Protein AF-A0A928RZB9-F1 (afdb_monomer_lite)

Sequence (92 aa):
LLKYHMVIAAGLGRRAAERWGPRLIDLDIIFYGSRVVRDERIEVPHPHAKERAFVMVPLSEIAPGFIDPLSGASVSELAARLGKEGLRRLEG

Secondary structure (DSSP, 8-state):
-HHHHHHHHHHTT---PPTT---S-------BTB--EEETTEEES-TTGGG-HHHHHHHHHH-TTPBPTTT--BHHHHHHTS--TT--PPP-

pLDDT: mean 85.51, std 13.63, range [56.0, 98.06]

Radius of gyration: 14.72 Å; chains: 1; bounding box: 29×37×36 Å

Structure (mmCIF, N/CA/C/O backbone):
data_AF-A0A928RZB9-F1
#
_entry.id   AF-A0A928RZB9-F1
#
loop_
_atom_site.group_PDB
_atom_site.id
_atom_site.type_symbol
_atom_site.label_atom_id
_atom_site.label_alt_id
_atom_site.label_comp_id
_atom_site.label_asym_id
_atom_site.label_entity_id
_atom_site.label_seq_id
_atom_site.pdbx_PDB_ins_code
_atom_site.Cartn_x
_atom_site.Cartn_y
_atom_site.Cartn_z
_atom_site.occupancy
_atom_site.B_iso_or_equiv
_atom_site.auth_seq_id
_atom_site.auth_comp_id
_atom_site.auth_asym_id
_atom_site.auth_atom_id
_atom_site.pdbx_PDB_model_num
ATOM 1 N N . LEU A 1 1 ? -9.724 -3.816 -16.268 1.00 58.97 1 LEU A N 1
ATOM 2 C CA . LEU A 1 1 ? -8.851 -3.001 -15.390 1.00 58.97 1 LEU A CA 1
ATOM 3 C C . LEU A 1 1 ? -7.367 -3.238 -15.678 1.00 58.97 1 LEU A C 1
ATOM 5 O O . LEU A 1 1 ? -6.748 -2.310 -16.175 1.00 58.97 1 LEU A O 1
ATOM 9 N N . LEU A 1 2 ? -6.820 -4.456 -15.544 1.00 58.62 2 LEU A N 1
ATOM 10 C CA . LEU A 1 2 ? -5.407 -4.731 -15.899 1.00 58.62 2 LEU A CA 1
ATOM 11 C C . LEU A 1 2 ? -4.995 -4.352 -17.331 1.00 58.62 2 LEU A C 1
ATOM 13 O O . LEU A 1 2 ? -3.905 -3.834 -17.546 1.00 58.62 2 LEU A O 1
ATOM 17 N N . LYS A 1 3 ? -5.867 -4.573 -18.325 1.00 56.00 3 LYS A N 1
ATOM 18 C CA . LYS A 1 3 ? -5.589 -4.146 -19.709 1.00 56.00 3 LYS A CA 1
ATOM 19 C C . LYS A 1 3 ? -5.384 -2.631 -19.822 1.00 56.00 3 LYS A C 1
ATOM 21 O O . LYS A 1 3 ? -4.500 -2.201 -20.549 1.00 56.00 3 LYS A O 1
ATOM 26 N N . TYR A 1 4 ? -6.163 -1.834 -19.088 1.00 60.91 4 TYR A N 1
ATOM 27 C CA . TYR A 1 4 ? -6.052 -0.373 -19.126 1.00 60.91 4 TYR A CA 1
ATOM 28 C C . TYR A 1 4 ? -4.783 0.117 -18.445 1.00 60.91 4 TYR A C 1
ATOM 30 O O . TYR A 1 4 ? -4.138 1.019 -18.965 1.00 60.91 4 TYR A O 1
ATOM 38 N N . HIS A 1 5 ? -4.392 -0.527 -17.343 1.00 60.09 5 HIS A N 1
ATOM 39 C CA . HIS A 1 5 ? -3.125 -0.257 -16.676 1.00 60.09 5 HIS A CA 1
ATOM 40 C C . HIS A 1 5 ? -1.953 -0.316 -17.668 1.00 60.09 5 HIS A C 1
ATOM 42 O O . HIS A 1 5 ? -1.170 0.628 -17.788 1.00 60.09 5 HIS A O 1
ATOM 48 N N . MET A 1 6 ? -1.904 -1.391 -18.461 1.00 61.88 6 MET A N 1
ATOM 49 C CA . MET A 1 6 ? -0.839 -1.566 -19.436 1.00 61.88 6 MET A CA 1
ATOM 50 C C . MET A 1 6 ? -0.879 -0.566 -20.591 1.00 61.88 6 MET A C 1
ATOM 52 O O . MET A 1 6 ? 0.174 -0.122 -21.044 1.00 61.88 6 MET A O 1
ATOM 56 N N . VAL A 1 7 ? -2.076 -0.200 -21.052 1.00 65.12 7 VAL A N 1
ATOM 57 C CA . VAL A 1 7 ? -2.256 0.785 -22.127 1.00 65.12 7 VAL A CA 1
ATOM 58 C C . VAL A 1 7 ? -1.841 2.185 -21.672 1.00 65.12 7 VAL A C 1
ATOM 60 O O . VAL A 1 7 ? -1.134 2.865 -22.410 1.00 65.12 7 VAL A O 1
ATOM 63 N N . ILE A 1 8 ? -2.208 2.598 -20.454 1.00 66.12 8 ILE A N 1
ATOM 64 C CA . ILE A 1 8 ? -1.814 3.899 -19.888 1.00 66.12 8 ILE A CA 1
ATOM 65 C C . ILE A 1 8 ? -0.293 3.968 -19.740 1.00 66.12 8 ILE A C 1
ATOM 67 O O . ILE A 1 8 ? 0.331 4.917 -20.209 1.00 66.12 8 ILE A O 1
ATOM 71 N N . ALA A 1 9 ? 0.323 2.938 -19.155 1.00 61.16 9 ALA A N 1
ATOM 72 C CA . ALA A 1 9 ? 1.771 2.912 -18.983 1.00 61.16 9 ALA A CA 1
ATOM 73 C C . ALA A 1 9 ? 2.517 2.915 -20.334 1.00 61.16 9 ALA A C 1
ATOM 75 O O . ALA A 1 9 ? 3.535 3.593 -20.475 1.00 61.16 9 ALA A O 1
ATOM 76 N N . ALA A 1 10 ? 2.007 2.200 -21.345 1.00 64.19 10 ALA A N 1
ATOM 77 C CA . ALA A 1 10 ? 2.566 2.220 -22.698 1.00 64.19 10 ALA A CA 1
ATOM 78 C C . ALA A 1 10 ? 2.427 3.599 -23.363 1.00 64.19 10 ALA A C 1
ATOM 80 O O . ALA A 1 10 ? 3.407 4.107 -23.905 1.00 64.19 10 ALA A O 1
ATOM 81 N N . GLY A 1 11 ? 1.252 4.230 -23.266 1.00 70.50 11 GLY A N 1
ATOM 82 C CA . GLY A 1 11 ? 0.998 5.572 -23.803 1.00 70.50 11 GLY A CA 1
ATOM 83 C C . GLY A 1 11 ? 1.855 6.662 -23.155 1.00 70.50 11 GLY A C 1
ATOM 84 O O . GLY A 1 11 ? 2.179 7.649 -23.806 1.00 70.50 11 GLY A O 1
ATOM 85 N N . LEU A 1 12 ? 2.284 6.455 -21.907 1.00 67.25 12 LEU A N 1
ATOM 86 C CA . LEU A 1 12 ? 3.202 7.347 -21.201 1.00 67.25 12 LEU A CA 1
ATOM 87 C C . LEU A 1 12 ? 4.682 7.070 -21.505 1.00 67.25 12 LEU A C 1
ATOM 89 O O . LEU A 1 12 ? 5.520 7.850 -21.080 1.00 67.25 12 LEU A O 1
ATOM 93 N N . GLY A 1 13 ? 5.027 6.020 -22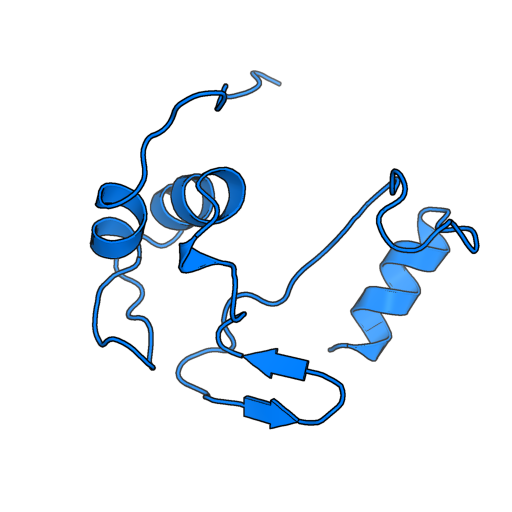.261 1.00 65.25 13 GLY A N 1
ATOM 94 C CA . GLY A 1 13 ? 6.401 5.773 -22.720 1.00 65.25 13 GLY A CA 1
ATOM 95 C C . GLY A 1 13 ? 7.114 4.571 -22.092 1.00 65.25 13 GLY A C 1
ATOM 96 O O . GLY A 1 13 ? 8.344 4.487 -22.168 1.00 65.25 13 GLY A O 1
ATOM 97 N N . ARG A 1 14 ? 6.390 3.614 -21.489 1.00 61.16 14 ARG A N 1
ATOM 98 C CA . ARG A 1 14 ? 6.975 2.344 -21.014 1.00 61.16 14 ARG A CA 1
ATOM 99 C C . ARG A 1 14 ? 7.603 1.572 -22.184 1.00 61.16 14 ARG A C 1
ATOM 101 O O . ARG A 1 14 ? 6.899 0.952 -22.977 1.00 61.16 14 ARG A O 1
ATOM 108 N N . ARG A 1 15 ? 8.936 1.565 -22.262 1.00 63.81 15 ARG A N 1
ATOM 109 C CA . ARG A 1 15 ? 9.711 0.636 -23.104 1.00 63.81 15 ARG A CA 1
ATOM 110 C C . ARG A 1 15 ? 9.912 -0.687 -22.361 1.00 63.81 15 ARG A C 1
ATOM 112 O O . ARG A 1 15 ? 9.757 -0.733 -21.140 1.00 63.81 15 ARG A O 1
ATOM 119 N N . ALA A 1 16 ? 10.226 -1.764 -23.082 1.00 59.38 16 ALA A N 1
ATOM 120 C CA . ALA A 1 16 ? 10.603 -3.039 -22.475 1.00 59.38 16 ALA A CA 1
ATOM 121 C C . ALA A 1 16 ? 11.892 -2.842 -21.656 1.00 59.38 16 ALA A C 1
ATOM 123 O O . ALA A 1 16 ? 12.992 -2.869 -22.196 1.00 59.38 16 ALA A O 1
ATOM 124 N N . ALA A 1 17 ? 11.730 -2.536 -20.372 1.00 60.84 17 ALA A N 1
ATOM 125 C CA . ALA A 1 17 ? 12.808 -2.332 -19.419 1.00 60.84 17 ALA A CA 1
ATOM 126 C C . ALA A 1 17 ? 13.023 -3.604 -18.594 1.00 60.84 17 ALA A C 1
ATOM 128 O O . ALA A 1 17 ? 12.114 -4.430 -18.453 1.00 60.84 17 ALA A O 1
ATOM 129 N N . GLU A 1 18 ? 14.226 -3.727 -18.042 1.00 63.81 18 GLU A N 1
ATOM 130 C CA . GLU A 1 18 ? 14.639 -4.786 -17.126 1.00 63.81 18 GLU A CA 1
ATOM 131 C C . GLU A 1 18 ? 13.595 -5.033 -16.023 1.00 63.81 18 GLU A C 1
ATOM 133 O O . GLU A 1 18 ? 12.929 -4.112 -15.531 1.00 63.81 18 GLU A O 1
ATOM 138 N N . ARG A 1 19 ? 13.414 -6.300 -15.633 1.00 64.69 19 ARG A N 1
ATOM 139 C CA . ARG A 1 19 ? 12.533 -6.659 -14.516 1.00 64.69 19 ARG A CA 1
ATOM 140 C C . ARG A 1 19 ? 13.102 -5.986 -13.257 1.00 64.69 19 ARG A C 1
ATOM 142 O O . ARG A 1 19 ? 14.230 -6.281 -12.898 1.00 64.69 19 ARG A O 1
ATOM 149 N N . TRP A 1 20 ? 12.321 -5.103 -12.622 1.00 66.88 20 TRP A N 1
ATOM 150 C CA . TRP A 1 20 ? 12.721 -4.223 -11.498 1.00 66.88 20 TRP A CA 1
ATOM 151 C C . TRP A 1 20 ? 13.595 -3.008 -11.854 1.00 66.88 20 TRP A C 1
ATOM 153 O O . TRP A 1 20 ? 14.046 -2.302 -10.957 1.00 66.88 20 TRP A O 1
ATOM 163 N N . GLY A 1 21 ? 13.790 -2.719 -13.141 1.00 69.88 21 GLY A N 1
ATOM 164 C CA . GLY A 1 21 ? 14.448 -1.491 -13.577 1.00 69.88 21 GLY A CA 1
ATOM 165 C C . GLY A 1 21 ? 13.592 -0.238 -13.341 1.00 69.88 21 GLY A C 1
ATOM 166 O O . GLY A 1 21 ? 12.379 -0.341 -13.118 1.00 69.88 21 GLY A O 1
ATOM 167 N N . PRO A 1 22 ? 14.197 0.959 -13.425 1.00 73.94 22 PRO A N 1
ATOM 168 C CA . PRO A 1 22 ? 13.480 2.221 -13.301 1.00 73.94 22 PRO A CA 1
ATOM 169 C C . PRO A 1 22 ? 12.349 2.303 -14.333 1.00 73.94 22 PRO A C 1
ATOM 171 O O . PRO A 1 22 ? 12.542 2.061 -15.528 1.00 73.94 22 PRO A O 1
ATOM 174 N N . ARG A 1 23 ? 11.147 2.641 -13.863 1.00 76.69 23 ARG A N 1
ATOM 175 C CA . ARG A 1 23 ? 9.958 2.842 -14.698 1.00 76.69 23 ARG A CA 1
ATOM 176 C C . ARG A 1 23 ? 9.570 4.310 -14.652 1.00 76.69 23 ARG A C 1
ATOM 178 O O . ARG A 1 23 ? 9.639 4.931 -13.600 1.00 76.69 23 ARG A O 1
ATOM 185 N N . LEU A 1 24 ? 9.123 4.843 -15.786 1.00 79.88 24 LEU A N 1
ATOM 186 C CA . LEU A 1 24 ? 8.587 6.203 -15.846 1.00 79.88 24 LEU A CA 1
ATOM 187 C C . LEU A 1 24 ? 7.297 6.342 -15.021 1.00 79.88 24 LEU A C 1
ATOM 189 O O . LEU A 1 24 ? 7.073 7.370 -14.394 1.00 79.88 24 LEU A O 1
ATOM 193 N N . ILE A 1 25 ? 6.466 5.297 -15.016 1.00 79.56 25 ILE A N 1
ATOM 194 C CA . ILE A 1 25 ? 5.269 5.195 -14.183 1.00 79.56 25 ILE A CA 1
ATOM 195 C C . ILE A 1 25 ? 4.997 3.728 -13.840 1.00 79.56 25 ILE A C 1
ATOM 197 O O . ILE A 1 25 ? 5.238 2.835 -14.661 1.00 79.56 25 ILE A O 1
ATOM 201 N N . ASP A 1 26 ? 4.484 3.500 -12.635 1.00 82.62 26 ASP A N 1
ATOM 202 C CA . ASP A 1 26 ? 3.992 2.216 -12.140 1.00 82.62 26 ASP A CA 1
ATOM 203 C C . ASP A 1 26 ? 2.641 2.465 -11.462 1.00 82.62 26 ASP A C 1
ATOM 205 O O . ASP A 1 26 ? 2.475 3.474 -10.775 1.00 82.62 26 ASP A O 1
ATOM 209 N N . LEU A 1 27 ? 1.649 1.610 -11.705 1.00 86.62 27 LEU A N 1
ATOM 210 C CA . LEU A 1 27 ? 0.335 1.727 -11.064 1.00 86.62 27 LEU A CA 1
ATOM 211 C C . LEU A 1 27 ? -0.090 0.349 -10.572 1.00 86.62 27 LEU A C 1
ATOM 213 O O . LEU A 1 27 ? -0.293 -0.573 -11.358 1.00 86.62 27 LEU A O 1
ATOM 217 N N . ASP A 1 28 ? -0.319 0.253 -9.276 1.00 89.12 28 ASP A N 1
ATOM 218 C CA . ASP A 1 28 ? -0.750 -0.978 -8.636 1.00 89.12 28 ASP A CA 1
ATOM 219 C C . ASP A 1 28 ? -2.217 -0.879 -8.219 1.00 89.12 28 ASP A C 1
ATOM 221 O O . ASP A 1 28 ? -2.695 0.158 -7.751 1.00 89.12 28 ASP A O 1
ATOM 225 N N . ILE A 1 29 ? -2.951 -1.984 -8.359 1.00 92.38 29 ILE A N 1
ATOM 226 C CA . ILE A 1 29 ? -4.288 -2.108 -7.772 1.00 92.38 29 ILE A CA 1
ATOM 227 C C . ILE A 1 29 ? -4.114 -2.597 -6.339 1.00 92.38 29 ILE A C 1
ATOM 229 O O . ILE A 1 29 ? -3.853 -3.776 -6.124 1.00 92.38 29 ILE A O 1
ATOM 233 N N . ILE A 1 30 ? -4.281 -1.700 -5.365 1.00 95.12 30 ILE A N 1
ATOM 234 C CA . ILE A 1 30 ? -4.132 -2.045 -3.943 1.00 95.12 30 ILE A CA 1
ATOM 235 C C . ILE A 1 30 ? -5.370 -2.772 -3.409 1.00 95.12 30 ILE A C 1
ATOM 237 O O . ILE A 1 30 ? -5.247 -3.836 -2.811 1.00 95.12 30 ILE A O 1
ATOM 241 N N . PHE A 1 31 ? -6.560 -2.225 -3.668 1.00 95.81 31 PHE A N 1
ATOM 242 C CA . PHE A 1 31 ? -7.852 -2.779 -3.256 1.00 95.81 31 PHE A CA 1
ATOM 243 C C . PHE A 1 31 ? -8.862 -2.705 -4.403 1.00 95.81 31 PHE A C 1
ATOM 245 O O . PHE A 1 31 ? -8.779 -1.826 -5.263 1.00 95.81 31 PHE A O 1
ATOM 252 N N . TYR A 1 32 ? -9.853 -3.599 -4.393 1.00 94.88 32 TYR A N 1
ATOM 253 C CA . TYR A 1 32 ? -10.989 -3.554 -5.314 1.00 94.88 32 TYR A CA 1
ATOM 254 C C . TYR A 1 32 ? -12.297 -3.775 -4.550 1.00 94.88 32 TYR A C 1
ATOM 256 O O . TYR A 1 32 ? -12.868 -4.868 -4.528 1.00 94.88 32 TYR A O 1
ATOM 264 N N . GLY A 1 33 ? -12.742 -2.718 -3.863 1.00 93.12 33 GLY A N 1
ATOM 265 C CA . GLY A 1 33 ? -13.793 -2.831 -2.852 1.00 93.12 33 GLY A CA 1
ATOM 266 C C . GLY A 1 33 ? -13.413 -3.874 -1.798 1.00 93.12 33 GLY A C 1
ATOM 267 O O . GLY A 1 33 ? -12.243 -4.015 -1.455 1.00 93.12 33 GLY A O 1
ATOM 268 N N . SER A 1 34 ? -14.386 -4.657 -1.340 1.00 94.38 34 SER A N 1
ATOM 269 C CA . SER A 1 34 ? -14.176 -5.771 -0.405 1.00 94.38 34 SER A CA 1
ATOM 270 C C . SER A 1 34 ? -13.775 -7.091 -1.080 1.00 94.38 34 SER A C 1
ATOM 272 O O . SER A 1 34 ? -13.774 -8.137 -0.432 1.00 94.38 34 SER A O 1
ATOM 274 N N . ARG A 1 35 ? -13.470 -7.091 -2.387 1.00 94.81 35 ARG A N 1
ATOM 275 C CA . ARG A 1 35 ? -13.164 -8.331 -3.112 1.00 94.81 35 ARG A CA 1
ATOM 276 C C . ARG A 1 35 ? -11.763 -8.832 -2.785 1.00 94.81 35 ARG A C 1
ATOM 278 O O . ARG A 1 35 ? -10.803 -8.066 -2.777 1.00 94.81 35 ARG A O 1
ATOM 285 N N . VAL A 1 36 ? -11.668 -10.149 -2.635 1.00 96.00 36 VAL A N 1
ATOM 286 C CA . VAL A 1 36 ? -10.409 -10.890 -2.588 1.00 96.00 36 VAL A CA 1
ATOM 287 C C . VAL A 1 36 ? -10.282 -11.672 -3.890 1.00 96.00 36 VAL A C 1
ATOM 289 O O . VAL A 1 36 ? -11.162 -12.459 -4.235 1.00 96.00 36 VAL A O 1
ATOM 292 N N . VAL A 1 37 ? -9.210 -11.423 -4.634 1.00 95.19 37 VAL A N 1
ATOM 293 C CA . VAL A 1 37 ? -8.922 -12.042 -5.930 1.00 95.19 37 VAL A CA 1
ATOM 294 C C . VAL A 1 37 ? -7.527 -12.646 -5.869 1.00 95.19 37 VAL A C 1
ATOM 296 O O . VAL A 1 37 ? -6.576 -11.954 -5.517 1.00 95.19 37 VAL A O 1
ATOM 299 N N . ARG A 1 38 ? -7.410 -13.922 -6.236 1.00 93.00 38 ARG A N 1
ATOM 300 C CA . ARG A 1 38 ? -6.134 -14.599 -6.478 1.00 93.00 38 ARG A CA 1
ATOM 301 C C . ARG A 1 38 ? -6.211 -15.274 -7.836 1.00 93.00 38 ARG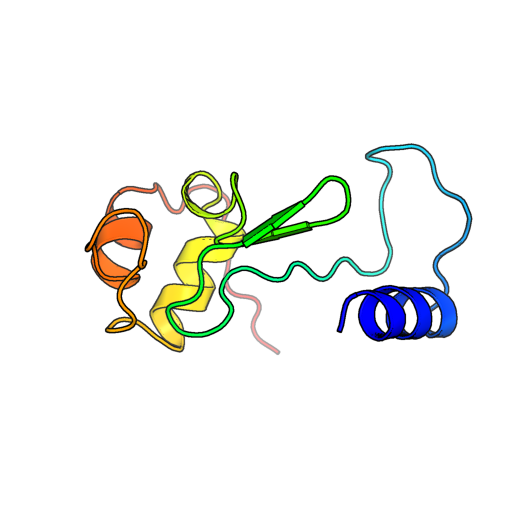 A C 1
ATOM 303 O O . ARG A 1 38 ? -6.954 -16.233 -8.008 1.00 93.00 38 ARG A O 1
ATOM 310 N N . ASP A 1 39 ? -5.481 -14.727 -8.787 1.00 90.25 39 ASP A N 1
ATOM 311 C CA . ASP A 1 39 ? -5.367 -15.209 -10.156 1.00 90.25 39 ASP A CA 1
ATOM 312 C C . ASP A 1 39 ? -3.882 -15.148 -10.543 1.00 90.25 39 ASP A C 1
ATOM 314 O O . ASP A 1 39 ? -3.115 -14.374 -9.970 1.00 90.25 39 ASP A O 1
ATOM 318 N N . GLU A 1 40 ? -3.467 -15.929 -11.536 1.00 86.12 40 GLU A N 1
ATOM 319 C CA . GLU A 1 40 ? -2.105 -15.909 -12.079 1.00 86.12 40 GLU A CA 1
ATOM 320 C C . GLU A 1 40 ? -1.658 -14.510 -12.535 1.00 86.12 40 GLU A C 1
ATOM 322 O O . GLU A 1 40 ? -0.464 -14.216 -12.589 1.00 86.12 40 GLU A O 1
ATOM 327 N N . ARG A 1 41 ? -2.611 -13.640 -12.894 1.00 84.38 41 ARG A N 1
ATOM 328 C CA . ARG A 1 41 ? -2.336 -12.297 -13.429 1.00 84.38 41 ARG A CA 1
ATOM 329 C C . ARG A 1 41 ? -2.546 -11.167 -12.429 1.00 84.38 41 ARG A C 1
ATOM 331 O O . ARG A 1 41 ? -2.101 -10.052 -12.706 1.00 84.38 41 ARG A O 1
ATOM 338 N N . ILE A 1 42 ? -3.271 -11.401 -11.335 1.00 90.25 42 ILE A N 1
ATOM 339 C CA . ILE A 1 42 ? -3.58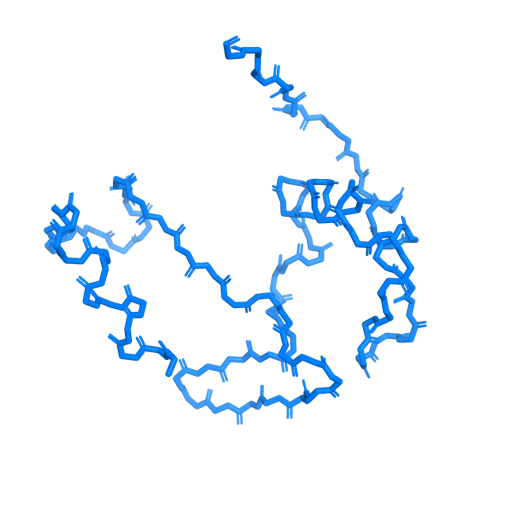5 -10.366 -10.345 1.00 90.25 42 ILE A CA 1
ATOM 340 C C . ILE A 1 42 ? -3.883 -10.953 -8.973 1.00 90.25 42 ILE A C 1
ATOM 342 O O . ILE A 1 42 ? -4.646 -11.907 -8.832 1.00 90.25 42 ILE A O 1
ATOM 346 N N . GLU A 1 43 ? -3.363 -10.280 -7.955 1.00 94.12 43 GLU A N 1
ATOM 347 C CA . GLU A 1 43 ? -3.706 -10.527 -6.565 1.00 94.12 43 GLU A CA 1
ATOM 348 C C . GLU A 1 43 ? -4.218 -9.233 -5.917 1.00 94.12 43 GLU A C 1
ATOM 350 O O . GLU A 1 43 ? -3.565 -8.190 -5.988 1.00 94.12 43 GLU A O 1
ATOM 355 N N . VAL A 1 44 ? -5.423 -9.292 -5.338 1.00 95.25 44 VAL A N 1
ATOM 356 C CA . VAL A 1 44 ? -6.072 -8.187 -4.614 1.00 95.25 44 VAL A CA 1
ATOM 357 C C . VAL A 1 44 ? -6.660 -8.723 -3.307 1.00 95.25 44 VAL A C 1
ATOM 359 O O . VAL A 1 44 ? -7.384 -9.719 -3.357 1.00 95.25 44 VAL A O 1
ATOM 362 N N . PRO A 1 45 ? -6.467 -8.061 -2.1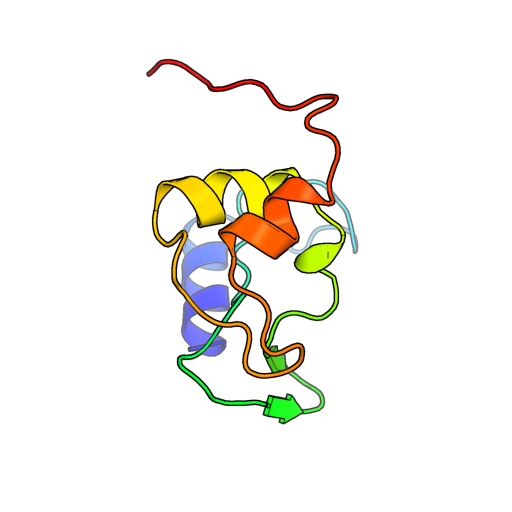55 1.00 96.00 45 PRO A N 1
ATOM 363 C CA . PRO A 1 45 ? -5.577 -6.924 -1.907 1.00 96.00 45 PRO A CA 1
ATOM 364 C C . PRO A 1 45 ? -4.124 -7.161 -2.330 1.00 96.00 45 PRO A C 1
ATOM 366 O O . PRO A 1 45 ? -3.644 -8.288 -2.251 1.00 96.00 45 PRO A O 1
ATOM 369 N N . HIS A 1 46 ? -3.432 -6.113 -2.785 1.00 95.31 46 HIS A N 1
ATOM 370 C CA . HIS A 1 46 ? -2.060 -6.244 -3.283 1.00 95.31 46 HIS A CA 1
ATOM 371 C C . HIS A 1 46 ? -1.141 -6.835 -2.195 1.00 95.31 46 HIS A C 1
ATOM 373 O O . HIS A 1 46 ? -1.052 -6.260 -1.101 1.00 95.31 46 HIS A O 1
ATOM 379 N N . PRO A 1 47 ? -0.408 -7.927 -2.481 1.00 93.38 47 PRO A N 1
ATOM 380 C CA . PRO A 1 47 ? 0.233 -8.750 -1.454 1.00 93.38 47 PRO A CA 1
ATOM 381 C C . PRO A 1 47 ? 1.277 -7.980 -0.638 1.00 93.38 47 PRO A C 1
ATOM 383 O O . PRO A 1 47 ? 1.310 -8.084 0.583 1.00 93.38 47 PRO A O 1
ATOM 386 N N . HIS A 1 48 ? 2.057 -7.116 -1.295 1.00 93.88 48 HIS A N 1
ATOM 387 C CA . HIS A 1 48 ? 3.148 -6.364 -0.658 1.00 93.88 48 HIS A CA 1
ATOM 388 C C . HIS A 1 48 ? 2.790 -4.924 -0.282 1.00 93.88 48 HIS A C 1
ATOM 390 O O . HIS A 1 48 ? 3.660 -4.162 0.135 1.00 93.88 48 HIS A O 1
ATOM 396 N N . ALA A 1 49 ? 1.538 -4.489 -0.466 1.00 94.38 49 ALA A N 1
ATOM 397 C CA . ALA A 1 49 ? 1.191 -3.088 -0.204 1.00 94.38 49 ALA A CA 1
ATOM 398 C C . ALA A 1 49 ? 1.370 -2.737 1.278 1.00 94.38 49 ALA A C 1
ATOM 400 O O . ALA A 1 49 ? 1.933 -1.699 1.609 1.00 94.38 49 ALA A O 1
ATOM 401 N N . LYS A 1 50 ? 0.976 -3.663 2.157 1.00 94.88 50 LYS A N 1
ATOM 402 C CA . LYS A 1 50 ? 1.015 -3.518 3.619 1.00 94.88 50 LYS A CA 1
ATOM 403 C C . LYS A 1 50 ? 2.426 -3.466 4.210 1.00 94.88 50 LYS A C 1
ATOM 405 O O . LYS A 1 50 ? 2.569 -3.116 5.372 1.00 94.88 50 LYS A O 1
ATOM 410 N N . GLU A 1 51 ? 3.449 -3.784 3.422 1.00 94.12 51 GLU A N 1
ATOM 411 C CA . GLU A 1 51 ? 4.865 -3.732 3.814 1.00 94.12 51 GLU A CA 1
ATOM 412 C C . GLU A 1 51 ? 5.531 -2.414 3.378 1.00 94.12 51 GLU A C 1
ATOM 414 O O . GLU A 1 51 ? 6.672 -2.135 3.738 1.00 94.12 51 GLU A O 1
ATOM 419 N N . ARG A 1 52 ? 4.839 -1.590 2.576 1.00 94.50 52 ARG A N 1
ATOM 420 C CA . ARG A 1 52 ? 5.418 -0.426 1.896 1.00 94.50 52 ARG A CA 1
ATOM 421 C C . ARG A 1 52 ? 4.822 0.869 2.429 1.00 94.50 52 ARG A C 1
ATOM 423 O O . ARG A 1 52 ? 3.689 1.232 2.110 1.00 94.50 52 ARG A O 1
ATOM 430 N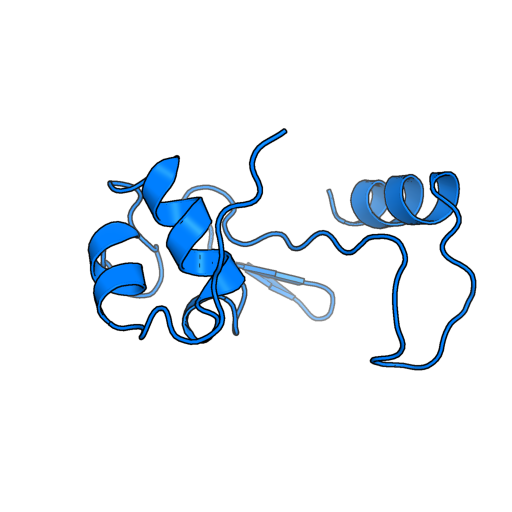 N . ALA A 1 53 ? 5.624 1.623 3.176 1.00 95.38 53 ALA A N 1
ATOM 431 C CA . ALA A 1 53 ? 5.195 2.896 3.754 1.00 95.38 53 ALA A CA 1
ATOM 432 C C . ALA A 1 53 ? 4.753 3.909 2.681 1.00 95.38 53 ALA A C 1
ATOM 434 O O . ALA A 1 53 ? 3.736 4.576 2.849 1.00 95.38 53 ALA A O 1
ATOM 435 N N . PHE A 1 54 ? 5.443 3.966 1.536 1.00 93.88 54 PHE A N 1
ATOM 436 C CA . PHE A 1 54 ? 5.087 4.855 0.418 1.00 93.88 54 PHE A CA 1
ATOM 437 C C . PHE A 1 54 ? 3.761 4.510 -0.273 1.00 93.88 54 PHE A C 1
ATOM 439 O O . PHE A 1 54 ? 3.266 5.313 -1.056 1.00 93.88 54 PHE A O 1
ATOM 446 N N . VAL A 1 55 ? 3.181 3.342 0.014 1.00 95.31 55 VAL A N 1
ATOM 447 C CA . VAL A 1 55 ? 1.834 2.966 -0.431 1.00 95.31 55 VAL A CA 1
ATOM 448 C C . VAL A 1 55 ? 0.823 3.283 0.668 1.00 95.31 55 VAL A C 1
ATOM 450 O O . VAL A 1 55 ? -0.149 4.000 0.438 1.00 95.31 55 VAL A O 1
ATOM 453 N N . MET A 1 56 ? 1.062 2.774 1.879 1.00 96.38 56 MET A N 1
ATOM 454 C CA . MET A 1 56 ? 0.074 2.835 2.958 1.00 96.38 56 MET A CA 1
ATOM 455 C C . MET A 1 56 ? -0.081 4.226 3.569 1.00 96.38 56 MET A C 1
ATOM 457 O O . MET A 1 56 ? -1.195 4.594 3.933 1.00 96.38 56 MET A O 1
ATOM 461 N N . VAL A 1 57 ? 0.996 5.014 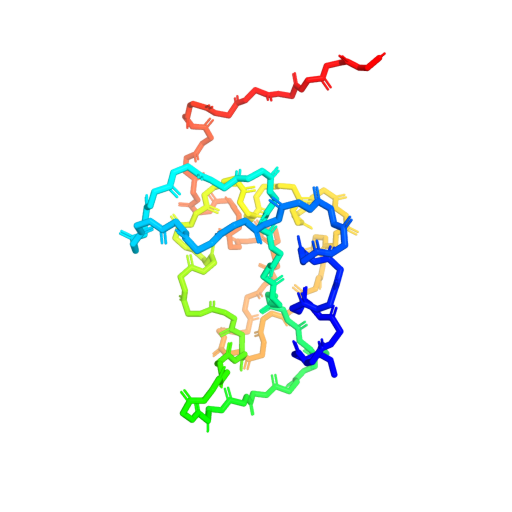3.669 1.00 95.44 57 VAL A N 1
ATOM 462 C CA . VAL A 1 57 ? 0.923 6.364 4.247 1.00 95.44 57 VAL A CA 1
ATOM 463 C C . VAL A 1 57 ? 0.054 7.278 3.376 1.00 95.44 57 VAL A C 1
ATOM 465 O O . VAL A 1 57 ? -0.942 7.770 3.908 1.00 95.44 57 VAL A O 1
ATOM 468 N N . PRO A 1 58 ? 0.297 7.440 2.058 1.00 94.94 58 PRO A N 1
ATOM 469 C CA . PRO A 1 58 ? -0.612 8.208 1.205 1.00 94.94 58 PRO A CA 1
ATOM 470 C C . PRO A 1 58 ? -2.037 7.644 1.183 1.00 94.94 58 PRO A C 1
ATOM 472 O O . PRO A 1 58 ? -3.001 8.406 1.217 1.00 94.94 58 PRO A O 1
ATOM 475 N N . LEU A 1 59 ? -2.197 6.314 1.184 1.00 96.19 59 LEU A N 1
ATOM 476 C CA . LEU A 1 59 ? -3.525 5.699 1.213 1.00 96.19 59 LEU A CA 1
ATOM 477 C C . LEU A 1 59 ? -4.300 6.056 2.492 1.00 96.19 59 LEU A C 1
ATOM 479 O O . LEU A 1 59 ? -5.505 6.299 2.434 1.00 96.19 59 LEU A O 1
ATOM 483 N N . SER A 1 60 ? -3.613 6.141 3.634 1.00 97.00 60 SER A N 1
ATOM 484 C CA . SER A 1 60 ? -4.209 6.563 4.905 1.00 97.00 60 SER A CA 1
ATOM 485 C C . SER A 1 60 ? -4.635 8.029 4.927 1.00 97.00 60 SER A C 1
ATOM 487 O O . SER A 1 60 ? -5.566 8.362 5.651 1.00 97.00 60 SER A O 1
ATOM 489 N N . GLU A 1 61 ? -4.020 8.893 4.113 1.00 95.69 61 GLU A N 1
ATOM 490 C CA . GLU A 1 61 ? -4.435 10.297 3.988 1.00 95.69 61 GLU A CA 1
ATOM 491 C C . GLU A 1 61 ? -5.767 10.428 3.235 1.00 95.69 61 GLU A C 1
ATOM 493 O O . GLU A 1 61 ? -6.570 11.300 3.559 1.00 95.69 61 GLU A O 1
ATOM 498 N N . ILE A 1 62 ? -6.026 9.551 2.256 1.00 96.94 62 ILE A N 1
ATOM 499 C CA . ILE A 1 62 ? -7.220 9.633 1.396 1.00 96.94 62 ILE A CA 1
ATOM 500 C C . ILE A 1 62 ? -8.372 8.720 1.837 1.00 96.94 62 ILE A C 1
ATOM 502 O O . ILE A 1 62 ? -9.530 9.017 1.551 1.00 96.94 62 ILE A O 1
ATOM 506 N N . ALA A 1 63 ? -8.081 7.600 2.503 1.00 97.19 63 ALA A N 1
ATOM 507 C CA . ALA A 1 63 ? -9.074 6.588 2.866 1.00 97.19 63 ALA A CA 1
ATOM 508 C C . ALA A 1 63 ? -8.757 5.900 4.213 1.00 97.19 63 ALA A C 1
ATOM 510 O O . ALA A 1 63 ? -8.669 4.672 4.267 1.00 97.19 63 ALA A O 1
ATOM 511 N N . PRO A 1 64 ? -8.610 6.649 5.324 1.00 97.81 64 PRO A N 1
ATOM 512 C CA . PRO A 1 64 ? -8.149 6.099 6.605 1.00 97.81 64 PRO A CA 1
ATOM 513 C C . PRO A 1 64 ? -9.065 5.009 7.179 1.00 97.81 64 PRO A C 1
ATOM 515 O O . PRO A 1 64 ? -8.580 4.055 7.779 1.00 97.81 64 PRO A O 1
ATOM 518 N N . GLY A 1 65 ? -10.382 5.141 6.989 1.00 97.88 65 GLY A N 1
ATOM 519 C CA . GLY A 1 65 ? -11.387 4.209 7.512 1.00 97.88 65 GLY A CA 1
ATOM 520 C C . GLY A 1 65 ? -11.692 3.014 6.608 1.00 97.88 65 GLY A C 1
ATOM 521 O O . GLY A 1 65 ? -12.564 2.217 6.941 1.00 97.88 65 GLY A O 1
ATOM 522 N N . PHE A 1 66 ? -11.029 2.886 5.453 1.00 97.94 66 PHE A N 1
ATOM 523 C CA . PHE A 1 66 ? -11.235 1.728 4.587 1.00 97.94 66 PHE A CA 1
ATOM 524 C C . PHE A 1 66 ? -10.724 0.461 5.281 1.00 97.94 66 PHE A C 1
ATOM 526 O O . PHE A 1 66 ? -9.619 0.458 5.818 1.00 97.94 66 PHE A O 1
ATOM 533 N N . ILE A 1 67 ? -11.521 -0.606 5.268 1.00 98.06 67 ILE A N 1
ATOM 534 C CA . ILE A 1 67 ? -11.209 -1.865 5.951 1.00 98.06 67 ILE A CA 1
ATOM 535 C C . ILE A 1 67 ? -10.607 -2.854 4.952 1.00 98.06 67 ILE A C 1
ATOM 537 O O . ILE A 1 67 ? -11.235 -3.176 3.943 1.00 98.06 67 ILE A O 1
ATOM 541 N N . ASP A 1 68 ? -9.401 -3.352 5.237 1.00 96.62 68 ASP A N 1
ATOM 542 C CA . ASP A 1 68 ? -8.772 -4.419 4.456 1.00 96.62 68 ASP A CA 1
ATOM 543 C C . ASP A 1 68 ? -9.596 -5.714 4.595 1.00 96.62 68 ASP A C 1
ATOM 545 O O . ASP A 1 68 ? -9.679 -6.257 5.702 1.00 96.62 68 ASP A O 1
ATOM 549 N N . PRO A 1 69 ? -10.164 -6.262 3.501 1.00 96.38 69 PRO A N 1
ATOM 550 C CA . PRO A 1 69 ? -11.004 -7.457 3.566 1.00 96.38 69 PRO A CA 1
ATOM 551 C C . PRO A 1 69 ? -10.243 -8.722 3.992 1.00 96.38 69 PRO A C 1
ATOM 553 O O . PRO A 1 69 ? -10.882 -9.714 4.330 1.00 96.38 69 PRO A O 1
ATOM 556 N N . LEU A 1 70 ? -8.902 -8.717 3.975 1.00 94.88 70 LEU A N 1
ATOM 557 C CA . LEU A 1 70 ? -8.099 -9.855 4.435 1.00 94.88 70 LEU A CA 1
ATOM 558 C C . LEU A 1 70 ? -7.800 -9.824 5.933 1.00 94.88 70 LEU A C 1
ATOM 560 O O . LEU A 1 70 ? -7.826 -10.869 6.575 1.00 94.88 70 LEU A O 1
ATOM 564 N N . SER A 1 71 ? -7.449 -8.659 6.480 1.00 94.50 71 SER A N 1
ATOM 565 C CA . SER A 1 71 ? -7.018 -8.548 7.881 1.00 94.50 71 SER A CA 1
ATOM 566 C C . SER A 1 71 ? -8.091 -8.005 8.820 1.00 94.50 71 SER A C 1
ATOM 568 O O . SER A 1 71 ? -7.946 -8.142 10.031 1.00 94.50 71 SER A O 1
ATOM 570 N N . GLY A 1 72 ? -9.136 -7.366 8.287 1.00 96.38 72 GLY A N 1
ATOM 571 C CA . GLY A 1 72 ? -10.148 -6.655 9.070 1.00 96.38 72 GLY A CA 1
ATOM 572 C C . GLY A 1 72 ? -9.649 -5.351 9.702 1.00 96.38 72 GLY A C 1
ATOM 573 O O . GLY A 1 72 ? -10.433 -4.655 10.338 1.00 96.38 72 GLY A O 1
ATOM 574 N N . ALA A 1 73 ? -8.372 -5.002 9.522 1.00 97.25 73 ALA A N 1
ATOM 575 C CA . ALA A 1 73 ? -7.809 -3.747 9.996 1.00 97.25 73 ALA A CA 1
ATOM 576 C C . ALA A 1 73 ? -8.142 -2.602 9.035 1.00 97.25 73 ALA A C 1
ATOM 578 O O . ALA A 1 73 ? -8.209 -2.777 7.813 1.00 97.25 73 ALA A O 1
ATOM 579 N N . SER A 1 74 ? -8.302 -1.411 9.593 1.00 97.94 74 SER A N 1
ATOM 580 C CA . SER A 1 74 ? -8.409 -0.178 8.825 1.00 97.94 74 SER A CA 1
ATOM 581 C C . SER A 1 74 ? -7.073 0.208 8.185 1.00 97.94 74 SER A C 1
ATOM 583 O O . SER A 1 74 ? -5.989 -0.140 8.661 1.00 97.94 74 SER A O 1
ATOM 585 N N . VAL A 1 75 ? -7.135 0.968 7.095 1.00 97.75 75 VAL A N 1
ATOM 586 C CA . VAL A 1 75 ? -5.947 1.516 6.429 1.00 97.75 75 VAL A CA 1
ATOM 587 C C . VAL A 1 75 ? -5.109 2.357 7.392 1.00 97.75 75 VAL A C 1
ATOM 589 O O . VAL A 1 75 ? -3.882 2.281 7.332 1.00 97.75 75 VAL A O 1
ATOM 592 N N . SER A 1 76 ? -5.730 3.134 8.284 1.00 97.31 76 SER A N 1
ATOM 593 C CA . SER A 1 76 ? -5.001 3.924 9.282 1.00 97.31 76 SER A CA 1
ATOM 594 C C . SER A 1 76 ? -4.225 3.042 10.265 1.00 97.31 76 SER A C 1
ATOM 596 O O . SER A 1 76 ? -3.049 3.307 10.512 1.00 97.31 76 SER A O 1
ATOM 598 N N . GLU A 1 77 ? -4.823 1.955 10.760 1.00 97.56 77 GLU A N 1
ATOM 599 C CA . GLU A 1 77 ? -4.139 0.980 11.621 1.00 97.56 77 GLU A CA 1
ATOM 600 C C . GLU A 1 77 ? -2.992 0.281 10.891 1.00 97.56 77 GLU A C 1
ATOM 602 O O . GLU A 1 77 ? -1.922 0.082 11.465 1.00 97.56 77 GLU A O 1
ATOM 607 N N . LEU A 1 78 ? -3.190 -0.084 9.622 1.00 96.06 78 LEU A N 1
ATOM 608 C CA . LEU A 1 78 ? -2.150 -0.711 8.808 1.00 96.06 78 LEU A CA 1
ATOM 609 C C . LEU A 1 78 ? -0.985 0.249 8.540 1.00 96.06 78 LEU A C 1
ATOM 611 O O . LEU A 1 78 ? 0.170 -0.152 8.656 1.00 96.06 78 LEU A O 1
ATOM 615 N N . ALA A 1 79 ? -1.269 1.514 8.227 1.00 96.12 79 ALA A N 1
ATOM 616 C CA . ALA A 1 79 ? -0.243 2.530 8.010 1.00 96.12 79 ALA A CA 1
ATOM 617 C C . ALA A 1 79 ? 0.518 2.871 9.300 1.00 96.12 79 ALA A C 1
ATOM 619 O O . ALA A 1 79 ? 1.728 3.072 9.253 1.00 96.12 79 ALA A O 1
ATOM 620 N N . ALA A 1 80 ? -0.160 2.890 10.453 1.00 95.44 80 ALA A N 1
ATOM 621 C CA . ALA A 1 80 ? 0.456 3.164 11.751 1.00 95.44 80 ALA A CA 1
ATOM 622 C C . ALA A 1 80 ? 1.482 2.100 12.181 1.00 95.44 80 ALA A C 1
ATOM 624 O O . ALA A 1 80 ? 2.364 2.393 12.984 1.00 95.44 80 ALA A O 1
ATOM 625 N N . ARG A 1 81 ? 1.395 0.876 11.641 1.00 94.62 81 ARG A N 1
ATOM 626 C CA . ARG A 1 81 ? 2.374 -0.200 11.888 1.00 94.62 81 ARG A CA 1
ATOM 627 C C . ARG A 1 81 ? 3.696 0.009 11.149 1.00 94.62 81 ARG A C 1
ATOM 629 O O . ARG A 1 81 ? 4.657 -0.700 11.432 1.00 94.62 81 ARG A O 1
ATOM 636 N N . LEU A 1 82 ? 3.744 0.936 10.194 1.00 91.94 82 LEU A N 1
ATOM 637 C CA . LEU A 1 82 ? 4.917 1.194 9.369 1.00 91.94 82 LEU A CA 1
ATOM 638 C C . LEU A 1 82 ? 5.645 2.454 9.843 1.00 91.94 82 LEU A C 1
ATOM 640 O O . LEU A 1 82 ? 5.029 3.476 10.150 1.00 91.94 82 LEU A O 1
ATOM 644 N N . GLY A 1 83 ? 6.977 2.401 9.842 1.00 85.38 83 GLY A N 1
ATOM 645 C CA . GLY A 1 83 ? 7.803 3.599 9.965 1.00 85.38 83 GLY A CA 1
ATOM 646 C C . GLY A 1 83 ? 7.630 4.509 8.745 1.00 85.38 83 GLY A C 1
ATOM 647 O O . GLY A 1 83 ? 7.399 4.036 7.632 1.00 85.38 83 GLY A O 1
ATOM 648 N N . LYS A 1 84 ? 7.759 5.827 8.940 1.00 84.12 84 LYS A N 1
ATOM 649 C CA . LYS A 1 84 ? 7.727 6.822 7.847 1.00 84.12 84 LYS A CA 1
ATOM 650 C C . LYS A 1 84 ? 9.121 7.221 7.353 1.00 84.12 84 LYS A C 1
ATOM 652 O O . LYS A 1 84 ? 9.292 8.253 6.710 1.00 84.12 84 LYS A O 1
ATOM 657 N N . GLU A 1 85 ? 10.127 6.428 7.691 1.00 85.31 85 GLU A N 1
ATOM 658 C CA . GLU A 1 85 ? 11.521 6.687 7.348 1.00 85.31 85 GLU A CA 1
ATOM 659 C C . GLU A 1 85 ? 11.690 6.759 5.824 1.00 85.31 85 GLU A C 1
ATOM 661 O O . GLU A 1 85 ? 11.164 5.933 5.080 1.00 85.31 85 GLU A O 1
ATOM 666 N N . GLY A 1 86 ? 12.381 7.795 5.345 1.00 84.62 86 GLY A N 1
ATOM 667 C CA . GLY A 1 86 ? 12.589 8.022 3.913 1.00 84.62 86 GLY A CA 1
ATOM 668 C C . GLY A 1 86 ? 11.382 8.585 3.150 1.00 84.62 86 GLY A C 1
ATOM 669 O O . GLY A 1 86 ? 11.514 8.881 1.963 1.00 84.62 86 GLY A O 1
ATOM 670 N N . LEU A 1 87 ? 10.228 8.794 3.796 1.00 90.81 87 LEU A N 1
ATOM 671 C CA . LEU A 1 87 ? 9.096 9.488 3.181 1.00 90.81 87 LEU A CA 1
ATOM 672 C C . LEU A 1 87 ? 9.222 10.998 3.343 1.00 90.81 87 LEU A C 1
ATOM 674 O O . LEU A 1 87 ? 9.399 11.517 4.443 1.00 90.81 87 LEU A O 1
ATOM 678 N N . ARG A 1 88 ? 9.043 11.715 2.236 1.00 91.81 88 ARG A N 1
ATOM 679 C CA . ARG A 1 88 ? 8.944 13.172 2.222 1.00 91.81 88 ARG A CA 1
ATOM 680 C C . ARG A 1 88 ? 7.770 13.586 1.352 1.00 91.81 88 ARG A C 1
ATOM 682 O O . ARG A 1 88 ? 7.680 13.170 0.198 1.00 91.81 88 ARG A O 1
ATOM 689 N N . ARG A 1 89 ? 6.899 14.432 1.898 1.00 88.44 89 ARG A N 1
ATOM 690 C CA . ARG A 1 89 ? 5.858 15.104 1.119 1.00 88.44 89 ARG A CA 1
ATOM 691 C C . ARG A 1 89 ? 6.534 16.080 0.160 1.00 88.44 89 ARG A C 1
ATOM 693 O O . ARG A 1 89 ? 7.376 16.869 0.581 1.00 88.44 89 ARG A O 1
ATOM 700 N N . LEU A 1 90 ? 6.202 15.986 -1.119 1.00 89.00 90 LEU A N 1
ATOM 701 C CA . LEU A 1 90 ? 6.626 16.974 -2.101 1.00 89.00 90 LEU A CA 1
ATOM 702 C C . LEU A 1 90 ? 5.586 18.093 -2.101 1.00 89.00 90 LEU A C 1
ATOM 704 O O . LEU A 1 90 ? 4.391 17.815 -2.207 1.00 89.00 90 LEU A O 1
ATOM 708 N N . GLU A 1 91 ? 6.039 19.330 -1.933 1.00 85.62 91 GLU A N 1
ATOM 709 C CA . GLU A 1 91 ? 5.203 20.501 -2.189 1.00 85.62 91 GLU A CA 1
ATOM 710 C C . GLU A 1 91 ? 5.227 20.780 -3.693 1.00 85.62 91 GLU A C 1
ATOM 712 O O . GLU A 1 91 ? 6.274 20.639 -4.333 1.00 85.62 91 GLU A O 1
ATOM 717 N N . GLY A 1 92 ? 4.048 21.050 -4.250 1.00 58.38 92 GLY A N 1
ATOM 718 C CA . GLY A 1 92 ? 3.838 21.334 -5.668 1.00 58.38 92 GLY A CA 1
ATOM 719 C C . GLY A 1 92 ? 3.647 22.815 -5.922 1.00 58.38 92 GLY A C 1
ATOM 720 O O . GLY A 1 92 ? 3.218 23.514 -4.978 1.00 58.38 92 GLY A O 1
#

Foldseek 3Di:
DVVVQVVVQVVVPDDPDDDPDDGPDDDADQADQLDADDDPRDGPNPPCQLVDLVRLVVVCVVFQQRAHNVPRDGSVVSNVVDDCPPDDDDDD